Protein AF-A0A969I3F6-F1 (afdb_monomer_lite)

Secondary structure (DSSP, 8-state):
-PBPTTS-B------PPPPS----S--SS--------STTSTTTT-TTHHHHTS--EEEEEEEEEETTTTEEEEEEEEEEGGG--TTEEEPP-EEE-TTT--EEE-STTTT-EEE--

Structure (mmCIF, N/CA/C/O backbone):
data_AF-A0A969I3F6-F1
#
_entry.id   AF-A0A969I3F6-F1
#
loop_
_atom_site.group_PDB
_atom_site.id
_atom_site.type_symbol
_atom_site.label_atom_id
_atom_site.label_alt_id
_atom_site.label_comp_id
_atom_site.label_asym_id
_atom_site.label_entity_id
_atom_site.label_seq_id
_atom_site.pdbx_PDB_ins_code
_atom_site.Cartn_x
_atom_site.Cartn_y
_atom_site.Cartn_z
_atom_site.occupancy
_atom_site.B_iso_or_equiv
_atom_site.auth_seq_id
_atom_site.auth_comp_id
_atom_site.auth_asym_id
_atom_site.auth_atom_id
_atom_site.pdbx_PDB_model_num
ATOM 1 N N . MET A 1 1 ? -18.618 13.055 15.275 1.00 55.78 1 MET A N 1
ATOM 2 C CA . MET A 1 1 ? -17.660 12.127 15.915 1.00 55.78 1 MET A CA 1
ATOM 3 C C . MET A 1 1 ? -18.499 11.101 16.650 1.00 55.78 1 MET A C 1
ATOM 5 O O . MET A 1 1 ? -19.366 11.555 17.384 1.00 55.78 1 MET A O 1
ATOM 9 N N . PRO A 1 2 ? -18.345 9.788 16.417 1.00 59.78 2 PRO A N 1
ATOM 10 C CA . PRO A 1 2 ? -19.083 8.806 17.201 1.00 59.78 2 PRO A CA 1
ATOM 11 C C . PRO A 1 2 ? -18.672 8.913 18.676 1.00 59.78 2 PRO A C 1
ATOM 13 O O . PRO A 1 2 ? -17.490 9.054 18.995 1.00 59.78 2 PRO A O 1
ATOM 16 N N . GLU A 1 3 ? -19.666 8.913 19.550 1.00 60.28 3 GLU A N 1
ATOM 17 C CA . GLU A 1 3 ? -19.525 8.904 21.003 1.00 60.28 3 GLU A CA 1
ATOM 18 C C . GLU A 1 3 ? -19.464 7.458 21.503 1.00 60.28 3 GLU A C 1
ATOM 20 O O . GLU A 1 3 ? -20.086 6.560 20.934 1.00 60.28 3 GLU A O 1
ATOM 25 N N . ASN A 1 4 ? -18.655 7.208 22.527 1.00 68.94 4 ASN A N 1
ATOM 26 C CA . ASN A 1 4 ? -18.668 5.933 23.228 1.00 68.94 4 ASN A CA 1
ATOM 27 C C . ASN A 1 4 ? -19.995 5.794 24.009 1.00 68.94 4 ASN A C 1
ATOM 29 O O . ASN A 1 4 ? -20.614 6.809 24.339 1.00 68.94 4 ASN A O 1
ATOM 33 N N . PRO A 1 5 ? -20.424 4.568 24.371 1.00 72.62 5 PRO A N 1
ATOM 34 C CA . PRO A 1 5 ? -21.654 4.348 25.144 1.00 72.62 5 PRO A CA 1
ATOM 35 C C . PRO A 1 5 ? -21.702 5.080 26.498 1.00 72.62 5 PRO A C 1
ATOM 37 O O . PRO A 1 5 ? -22.774 5.250 27.069 1.00 72.62 5 PRO A O 1
ATOM 40 N N . ASP A 1 6 ? -20.548 5.506 27.014 1.00 81.62 6 ASP A N 1
ATOM 41 C CA . ASP A 1 6 ? -20.372 6.262 28.258 1.00 81.62 6 ASP A CA 1
ATOM 42 C C . ASP A 1 6 ? -20.341 7.796 28.059 1.00 81.62 6 ASP A C 1
ATOM 44 O O . ASP A 1 6 ? -20.069 8.537 29.003 1.00 81.62 6 ASP A O 1
ATOM 48 N N . GLY A 1 7 ? -20.603 8.287 26.841 1.00 76.19 7 GLY A N 1
ATOM 49 C CA . GLY A 1 7 ? -20.592 9.712 26.495 1.00 76.19 7 GLY A CA 1
ATOM 50 C C . GLY A 1 7 ? -19.197 10.300 26.257 1.00 76.1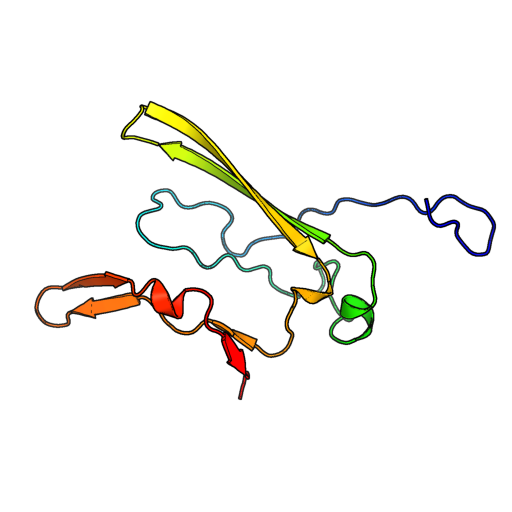9 7 GLY A C 1
ATOM 51 O O . GLY A 1 7 ? -19.068 11.503 26.020 1.00 76.19 7 GLY A O 1
ATOM 52 N N . THR A 1 8 ? -18.134 9.488 26.299 1.00 78.25 8 THR A N 1
ATOM 53 C CA . THR A 1 8 ? -16.782 9.959 25.977 1.00 78.25 8 THR A CA 1
ATOM 54 C C . THR A 1 8 ? -16.550 10.031 24.466 1.00 78.25 8 THR A C 1
ATOM 56 O O . THR A 1 8 ? -17.105 9.269 23.674 1.00 78.25 8 THR A O 1
ATOM 59 N N . LEU A 1 9 ? -15.708 10.969 24.029 1.00 75.38 9 LEU A N 1
ATOM 60 C CA . LEU A 1 9 ? -15.369 11.114 22.614 1.00 75.38 9 LEU A CA 1
ATOM 61 C C . LEU A 1 9 ? -14.495 9.941 22.150 1.00 75.38 9 LEU A C 1
ATOM 63 O O . LEU A 1 9 ? -13.432 9.682 22.721 1.00 75.38 9 LEU A O 1
ATOM 67 N N . ARG A 1 10 ? -14.884 9.272 21.058 1.00 74.50 10 ARG A N 1
ATOM 68 C CA . ARG A 1 10 ? -14.050 8.241 20.432 1.00 74.50 10 ARG A CA 1
ATOM 69 C C . ARG A 1 10 ? -12.879 8.895 19.694 1.00 74.50 10 ARG A C 1
ATOM 71 O O . ARG A 1 10 ? -13.033 9.451 18.607 1.00 74.50 10 ARG A O 1
ATOM 78 N N . ILE A 1 11 ? -11.687 8.828 20.287 1.00 81.75 11 ILE A N 1
ATOM 79 C CA . ILE A 1 11 ? -10.459 9.392 19.710 1.00 81.75 11 ILE A CA 1
ATOM 80 C C . ILE A 1 11 ? -9.839 8.395 18.726 1.00 81.75 11 ILE A C 1
ATOM 82 O O . ILE A 1 11 ? -9.510 7.264 19.092 1.00 81.75 11 ILE A O 1
ATOM 86 N N . ARG A 1 12 ? -9.610 8.831 17.482 1.00 84.56 12 ARG A N 1
ATOM 87 C CA . ARG A 1 12 ? -8.821 8.062 16.509 1.00 84.56 12 ARG A CA 1
ATOM 88 C C . ARG A 1 12 ? -7.356 8.031 16.938 1.00 84.56 12 ARG A C 1
ATOM 90 O O . ARG A 1 12 ? -6.748 9.077 17.150 1.00 84.56 12 ARG A O 1
ATOM 97 N N . ARG A 1 13 ? -6.781 6.832 17.033 1.00 87.19 13 ARG A N 1
ATOM 98 C CA . ARG A 1 13 ? -5.352 6.639 17.308 1.00 87.19 13 ARG A CA 1
ATOM 99 C C . ARG A 1 13 ? -4.633 6.238 16.031 1.00 87.19 13 ARG A C 1
ATOM 101 O O . ARG A 1 13 ? -5.050 5.297 15.365 1.00 87.19 13 ARG A O 1
ATOM 108 N N . VAL A 1 14 ? -3.539 6.927 15.730 1.00 91.19 14 VAL A N 1
ATOM 109 C CA . VAL A 1 14 ? -2.621 6.540 14.656 1.00 91.19 14 VAL A CA 1
ATOM 110 C C . VAL A 1 14 ? -1.572 5.606 15.246 1.00 91.19 14 VAL A C 1
ATOM 112 O O . VAL A 1 14 ? -0.981 5.914 16.280 1.00 91.19 14 VAL A O 1
ATOM 115 N N . ARG A 1 15 ? -1.355 4.460 14.602 1.00 92.62 15 ARG A N 1
ATOM 116 C CA . ARG A 1 15 ? -0.314 3.495 14.968 1.00 92.62 15 ARG A CA 1
ATOM 117 C C . ARG A 1 15 ? 0.536 3.215 13.738 1.00 92.62 15 ARG A C 1
ATOM 119 O O . ARG A 1 15 ? -0.010 2.928 12.677 1.00 92.62 15 ARG A O 1
ATOM 126 N N . ALA A 1 16 ? 1.854 3.321 13.880 1.00 94.50 16 ALA A N 1
ATOM 127 C CA . ALA A 1 16 ? 2.772 2.930 12.821 1.00 94.50 16 ALA A CA 1
ATOM 128 C C . ALA A 1 16 ? 2.796 1.401 12.719 1.00 94.50 16 ALA A C 1
ATOM 130 O O . ALA A 1 16 ? 2.986 0.718 13.725 1.00 94.50 16 ALA A O 1
ATOM 131 N N . LEU A 1 17 ? 2.591 0.875 11.514 1.00 96.00 17 LEU A N 1
ATOM 132 C CA . LEU A 1 17 ? 2.688 -0.555 11.247 1.00 96.00 17 LEU A CA 1
ATOM 133 C C . LEU A 1 17 ? 4.140 -0.904 10.926 1.00 96.00 17 LEU A C 1
ATOM 135 O O . LEU A 1 17 ? 4.762 -0.273 10.072 1.00 96.00 17 LEU A O 1
ATOM 139 N N . LYS A 1 18 ? 4.683 -1.915 11.605 1.00 96.88 18 LYS A N 1
ATOM 140 C CA . LYS A 1 18 ? 6.031 -2.426 11.341 1.00 96.88 18 LYS A CA 1
ATOM 141 C C . LYS A 1 18 ? 6.058 -3.110 9.977 1.00 96.88 18 LYS A C 1
ATOM 143 O O . LYS A 1 18 ? 5.364 -4.100 9.783 1.00 96.88 18 LYS A O 1
ATOM 148 N N . LEU A 1 19 ? 6.853 -2.618 9.038 1.00 97.50 19 LEU A N 1
ATOM 149 C CA . LEU A 1 19 ? 6.987 -3.248 7.724 1.00 97.50 19 LEU A CA 1
ATOM 150 C C . LEU A 1 19 ? 8.144 -4.250 7.728 1.00 97.50 19 LEU A C 1
ATOM 152 O O . LEU A 1 19 ? 9.152 -4.022 8.394 1.00 97.50 19 LEU A O 1
ATOM 156 N N . MET A 1 20 ? 8.032 -5.331 6.952 1.00 97.00 20 MET A N 1
ATOM 157 C CA . MET A 1 20 ? 9.166 -6.240 6.715 1.00 97.00 20 MET A CA 1
ATOM 158 C C . MET A 1 20 ? 10.325 -5.519 6.020 1.00 97.00 20 MET A C 1
ATOM 160 O O . MET A 1 20 ? 11.492 -5.777 6.299 1.00 97.00 20 MET A O 1
ATOM 164 N N . ARG A 1 21 ? 9.987 -4.587 5.128 1.00 95.62 21 ARG A N 1
ATOM 165 C CA . ARG A 1 21 ? 10.905 -3.628 4.524 1.00 95.62 21 ARG A CA 1
ATOM 166 C C . ARG A 1 21 ? 10.165 -2.299 4.407 1.00 95.62 21 ARG A C 1
ATOM 168 O O . ARG A 1 21 ? 9.072 -2.272 3.848 1.00 95.62 21 ARG A O 1
ATOM 175 N N . SER A 1 22 ? 10.740 -1.233 4.957 1.00 96.06 22 SER A N 1
ATOM 176 C CA . SER A 1 22 ? 10.157 0.120 4.958 1.00 96.06 22 SER A CA 1
ATOM 177 C C . SER A 1 22 ? 10.792 1.069 3.945 1.00 96.06 22 SER A C 1
ATOM 179 O O . SER A 1 22 ? 10.291 2.173 3.755 1.00 96.06 22 SER A O 1
ATOM 181 N N . ASP A 1 23 ? 11.872 0.650 3.295 1.00 94.81 23 ASP A N 1
ATOM 182 C CA . ASP A 1 23 ? 12.614 1.433 2.315 1.00 94.81 23 ASP A CA 1
ATOM 183 C C . ASP A 1 23 ? 13.117 0.544 1.172 1.00 94.81 23 ASP A C 1
ATOM 185 O O . ASP A 1 23 ? 13.355 -0.653 1.338 1.00 94.81 23 ASP A O 1
ATOM 189 N N . SER A 1 24 ? 13.276 1.136 -0.008 1.00 92.94 24 SER A N 1
ATOM 190 C CA . SER A 1 24 ? 13.954 0.508 -1.136 1.00 92.94 24 SER A CA 1
ATOM 191 C C . SER A 1 24 ? 14.939 1.517 -1.719 1.00 92.94 24 SER A C 1
ATOM 193 O O . SER A 1 24 ? 14.496 2.584 -2.148 1.00 92.94 24 SER A O 1
ATOM 195 N N . PRO A 1 25 ? 16.249 1.212 -1.780 1.00 90.88 25 PRO A N 1
ATOM 196 C CA . PRO A 1 25 ? 17.239 2.126 -2.355 1.00 90.88 25 PRO A CA 1
ATOM 197 C C . PRO A 1 25 ? 16.958 2.488 -3.818 1.00 90.88 25 PRO A C 1
ATOM 199 O O . PRO A 1 25 ? 17.325 3.566 -4.275 1.00 90.88 25 PRO A O 1
ATOM 202 N N . VAL A 1 26 ? 16.309 1.578 -4.549 1.00 90.00 26 VAL A N 1
ATOM 203 C CA . VAL A 1 26 ? 15.867 1.770 -5.931 1.00 90.00 26 VAL A CA 1
ATOM 204 C C . VAL A 1 26 ? 14.436 1.258 -6.048 1.00 90.00 26 VAL A C 1
ATOM 206 O O . VAL A 1 26 ? 14.146 0.119 -5.676 1.00 90.00 26 VAL A O 1
ATOM 209 N N . PHE A 1 27 ? 13.538 2.087 -6.573 1.00 89.94 27 PHE A N 1
ATOM 210 C CA . PHE A 1 27 ? 12.167 1.705 -6.905 1.00 89.94 27 PHE A CA 1
ATOM 211 C C . PHE A 1 27 ? 11.978 1.842 -8.417 1.00 89.94 27 PHE A C 1
ATOM 213 O O . PHE A 1 27 ? 11.898 2.954 -8.927 1.00 89.94 27 PHE A O 1
ATOM 220 N N . ALA A 1 28 ? 11.991 0.710 -9.128 1.00 85.38 28 ALA A N 1
ATOM 221 C CA . ALA A 1 28 ? 12.019 0.691 -10.594 1.00 85.38 28 ALA A CA 1
ATOM 222 C C . ALA A 1 28 ? 10.717 0.193 -11.242 1.00 85.38 28 ALA A C 1
ATOM 224 O O . ALA A 1 28 ? 10.291 0.764 -12.238 1.00 85.38 28 ALA A O 1
ATOM 225 N N . LEU A 1 29 ? 10.101 -0.870 -10.706 1.00 87.44 29 LEU A N 1
ATOM 226 C CA . LEU A 1 29 ? 8.935 -1.523 -11.323 1.00 87.44 29 LEU A CA 1
ATOM 227 C C . LEU A 1 29 ? 7.775 -1.638 -10.328 1.00 87.44 29 LEU A C 1
ATOM 229 O O . LEU A 1 29 ? 6.770 -0.953 -10.456 1.00 87.44 29 LEU A O 1
ATOM 233 N N . SER A 1 30 ? 7.925 -2.464 -9.292 1.00 90.75 30 SER A N 1
ATOM 234 C CA . SER A 1 30 ? 6.927 -2.603 -8.230 1.00 90.75 30 SER A CA 1
ATOM 235 C C . SER A 1 30 ? 7.569 -2.940 -6.890 1.00 90.75 30 SER A C 1
ATOM 237 O O . SER A 1 30 ? 8.757 -3.262 -6.802 1.00 90.75 30 SER A O 1
ATOM 239 N N . TRP A 1 31 ? 6.769 -2.846 -5.828 1.00 92.06 31 TRP A N 1
ATOM 240 C CA . TRP A 1 31 ? 7.183 -3.194 -4.478 1.00 92.06 31 TRP A CA 1
ATOM 241 C C . TRP A 1 31 ? 5.998 -3.731 -3.678 1.00 92.06 31 TRP A C 1
ATOM 243 O O . TRP A 1 31 ? 5.002 -3.040 -3.478 1.00 92.06 31 TRP A O 1
ATOM 253 N N . MET A 1 32 ? 6.127 -4.969 -3.197 1.00 93.25 32 MET A N 1
ATOM 254 C CA . MET A 1 32 ? 5.170 -5.567 -2.274 1.00 93.25 32 MET A CA 1
ATOM 255 C C . MET A 1 32 ? 5.504 -5.153 -0.837 1.00 93.25 32 MET A C 1
ATOM 257 O O . MET A 1 32 ? 6.462 -5.643 -0.234 1.00 93.25 32 MET A O 1
ATOM 261 N N . VAL A 1 33 ? 4.711 -4.229 -0.298 1.00 95.56 33 VAL A N 1
ATOM 262 C CA . VAL A 1 33 ? 4.818 -3.774 1.092 1.00 95.56 33 VAL A CA 1
ATOM 263 C C . VAL A 1 33 ? 4.055 -4.738 1.993 1.00 95.56 33 VAL A C 1
ATOM 265 O O . VAL A 1 33 ? 2.894 -5.046 1.739 1.00 95.56 33 VAL A O 1
ATOM 268 N N . MET A 1 34 ? 4.704 -5.214 3.055 1.00 97.00 34 MET A N 1
ATOM 269 C CA . MET A 1 34 ? 4.146 -6.239 3.936 1.00 97.00 34 MET A CA 1
ATOM 270 C C . MET A 1 34 ? 4.309 -5.849 5.404 1.00 97.00 34 MET A C 1
ATOM 272 O O . MET A 1 34 ? 5.409 -5.497 5.835 1.00 97.00 34 MET A O 1
ATOM 276 N N . HIS A 1 35 ? 3.221 -5.956 6.165 1.00 96.31 35 HIS A N 1
ATOM 277 C CA . HIS A 1 35 ? 3.192 -5.857 7.622 1.00 96.31 35 HIS A CA 1
ATOM 278 C C . HIS A 1 35 ? 2.842 -7.241 8.194 1.00 96.31 35 HIS A C 1
ATOM 280 O O . HIS A 1 35 ? 1.756 -7.736 7.892 1.00 96.31 35 HIS A O 1
ATOM 286 N N . PRO A 1 36 ? 3.728 -7.886 8.976 1.00 95.06 36 PRO A N 1
ATOM 287 C CA . PRO A 1 36 ? 3.400 -9.149 9.621 1.00 95.06 36 PRO A CA 1
ATOM 288 C C . PRO A 1 36 ? 2.361 -8.938 10.728 1.00 95.06 36 PRO A C 1
ATOM 290 O O . PRO A 1 36 ? 2.429 -7.969 11.485 1.00 95.06 36 PRO A O 1
ATOM 293 N N . LEU A 1 37 ? 1.425 -9.879 10.837 1.00 92.25 37 LEU A N 1
ATOM 294 C CA . LEU A 1 37 ? 0.438 -9.950 11.914 1.00 92.25 37 LEU A CA 1
ATOM 295 C C . LEU A 1 37 ? 1.013 -10.757 13.089 1.00 92.25 37 LEU A C 1
ATOM 297 O O . LEU A 1 37 ? 0.530 -11.836 13.414 1.00 92.25 37 LEU A O 1
ATOM 301 N N . ASP A 1 38 ? 2.116 -10.281 13.668 1.00 92.69 38 ASP A N 1
ATOM 302 C CA . ASP A 1 38 ? 2.719 -10.866 14.872 1.00 92.69 38 ASP A CA 1
ATOM 303 C C . ASP A 1 38 ? 2.157 -10.218 16.151 1.00 92.69 38 ASP A C 1
ATOM 305 O O . ASP A 1 38 ? 1.316 -9.325 16.081 1.00 92.69 38 ASP A O 1
ATOM 309 N N . ALA A 1 39 ? 2.614 -10.653 17.330 1.00 93.19 39 ALA A N 1
ATOM 310 C CA . ALA A 1 39 ? 2.112 -10.168 18.621 1.00 93.19 39 ALA A CA 1
ATOM 311 C C . ALA A 1 39 ? 2.273 -8.647 18.846 1.00 93.19 39 ALA A C 1
ATOM 313 O O . ALA A 1 39 ? 1.604 -8.092 19.719 1.00 93.19 39 ALA A O 1
ATOM 314 N N . ASP A 1 40 ? 3.127 -7.970 18.070 1.00 91.69 40 ASP A N 1
ATOM 315 C CA . ASP A 1 40 ? 3.307 -6.516 18.128 1.00 91.69 40 ASP A CA 1
ATOM 316 C C . ASP A 1 40 ? 2.335 -5.770 17.190 1.00 91.69 40 ASP A C 1
ATOM 318 O O . ASP A 1 40 ? 2.220 -4.538 17.244 1.00 91.69 40 ASP A O 1
ATOM 322 N N . SER A 1 41 ? 1.625 -6.488 16.314 1.00 92.75 41 SER A N 1
ATOM 323 C CA . SER A 1 41 ? 0.657 -5.913 15.385 1.00 92.75 41 SER A CA 1
ATOM 324 C C . SER A 1 41 ? -0.604 -5.431 16.112 1.00 92.75 41 SER A C 1
ATOM 326 O O . SER A 1 41 ? -1.189 -6.167 16.908 1.00 92.75 41 SER A O 1
ATOM 328 N N . PRO A 1 42 ? -1.128 -4.231 15.790 1.00 89.75 42 PRO A N 1
ATOM 329 C CA . PRO A 1 42 ? -2.422 -3.788 16.307 1.00 89.75 42 PRO A CA 1
ATOM 330 C C . PRO A 1 42 ? -3.607 -4.602 15.770 1.00 89.75 42 PRO A C 1
ATOM 332 O O . PRO A 1 42 ? -4.727 -4.384 16.225 1.00 89.75 42 PRO A O 1
ATOM 335 N N . PHE A 1 43 ? -3.376 -5.481 14.793 1.00 89.38 43 PHE A N 1
ATOM 336 C CA . PHE A 1 43 ? -4.391 -6.354 14.209 1.00 89.38 43 PHE A CA 1
ATOM 337 C C . PHE A 1 43 ? -4.289 -7.797 14.705 1.00 89.38 43 PHE A C 1
ATOM 339 O O . PHE A 1 43 ? -5.156 -8.600 14.371 1.00 89.38 43 PHE A O 1
ATOM 346 N N . TYR A 1 44 ? -3.274 -8.117 15.513 1.00 89.50 44 TYR A N 1
ATOM 347 C CA . TYR A 1 44 ? -3.070 -9.458 16.048 1.00 89.50 44 TYR A CA 1
ATOM 348 C C . TYR A 1 44 ? -4.303 -9.949 16.807 1.00 89.50 44 TYR A C 1
ATOM 350 O O . TYR A 1 44 ? -4.817 -9.250 17.688 1.00 89.50 44 TYR A O 1
ATOM 358 N N . GLY A 1 45 ? -4.804 -11.133 16.450 1.00 82.50 45 GLY A N 1
ATOM 359 C CA . GLY A 1 45 ? -5.981 -11.738 17.082 1.00 82.50 45 GLY A CA 1
ATOM 360 C C . GLY A 1 45 ? -7.293 -10.984 16.836 1.00 82.50 45 GLY A C 1
ATOM 361 O O . GLY A 1 45 ? -8.318 -11.326 17.421 1.00 82.50 45 GLY A O 1
ATOM 362 N N . SER A 1 46 ? -7.269 -9.957 15.983 1.00 74.12 46 SER A N 1
ATOM 363 C CA . SER A 1 46 ? -8.442 -9.212 15.513 1.00 74.12 46 SER A CA 1
ATOM 364 C C . SER A 1 46 ? -8.757 -9.549 14.052 1.00 74.12 46 SER A C 1
ATOM 366 O O . SER A 1 46 ? -9.460 -8.789 13.389 1.00 74.12 46 SER A O 1
ATOM 368 N N . GLU A 1 47 ? 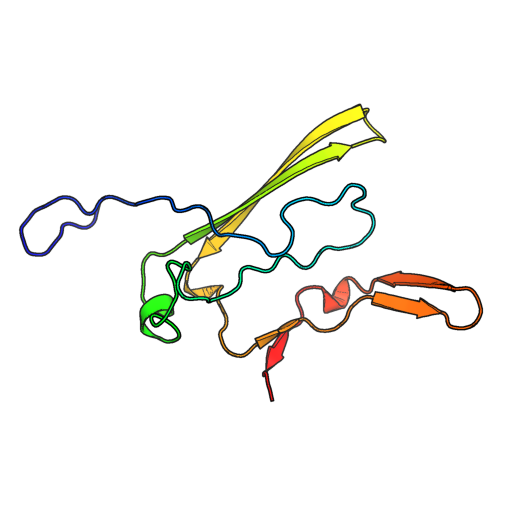-8.204 -10.647 13.526 1.00 70.00 47 GLU A N 1
ATOM 369 C CA . GLU A 1 47 ? -8.369 -11.048 12.131 1.00 70.00 47 GLU A CA 1
ATOM 370 C C . GLU A 1 47 ? -9.840 -11.393 11.811 1.00 70.00 47 GLU A C 1
ATOM 372 O O . GLU A 1 47 ? -10.576 -11.925 12.642 1.00 70.00 47 GLU A O 1
ATOM 377 N N . GLY A 1 48 ? -10.288 -11.089 10.589 1.00 70.88 48 GLY A N 1
ATOM 378 C CA . GLY A 1 48 ? -11.627 -11.449 10.106 1.00 70.88 48 GLY A CA 1
ATOM 379 C C . GLY A 1 48 ? -12.689 -10.354 10.276 1.00 70.88 48 GLY A C 1
ATOM 380 O O . GLY A 1 48 ? -12.408 -9.164 10.142 1.00 70.88 48 GLY A O 1
ATOM 381 N N . GLU A 1 49 ? -13.944 -10.751 10.517 1.00 68.38 49 GLU A N 1
ATOM 382 C CA . GLU A 1 49 ? -15.117 -9.863 10.409 1.00 68.38 49 GLU A CA 1
ATOM 383 C C . GLU A 1 49 ? -15.093 -8.661 11.362 1.00 68.38 49 GLU A C 1
ATOM 385 O O . GLU A 1 49 ? -15.619 -7.599 11.030 1.00 68.38 49 GLU A O 1
ATOM 390 N N . ALA A 1 50 ? -14.468 -8.785 12.535 1.00 74.06 50 ALA A N 1
ATOM 391 C CA . ALA A 1 50 ? -14.379 -7.684 13.494 1.00 74.06 50 ALA A CA 1
ATOM 392 C C . ALA A 1 50 ? -13.546 -6.509 12.950 1.00 74.06 50 ALA A C 1
ATOM 394 O O . ALA A 1 50 ? -13.909 -5.348 13.153 1.00 74.06 50 ALA A O 1
ATOM 395 N N . LEU A 1 51 ? -12.465 -6.800 12.217 1.00 77.75 51 LEU A N 1
ATOM 396 C CA . LEU A 1 51 ? -11.653 -5.787 11.544 1.00 77.75 51 LEU A CA 1
ATOM 397 C C . LEU A 1 51 ? -12.433 -5.127 10.404 1.00 77.75 51 LEU A C 1
ATOM 399 O O . LEU A 1 51 ? -12.421 -3.901 10.275 1.00 77.75 51 LEU A O 1
ATOM 403 N N . LEU A 1 52 ? -13.141 -5.941 9.614 1.00 80.12 52 LEU A N 1
ATOM 404 C CA . LEU A 1 52 ? -13.899 -5.498 8.440 1.00 80.12 52 LEU A CA 1
ATOM 405 C C . LEU A 1 52 ? -15.093 -4.606 8.803 1.00 80.12 52 LEU A C 1
ATOM 407 O O . LEU A 1 52 ? -15.444 -3.711 8.041 1.00 80.12 52 LEU A O 1
ATOM 411 N N . ASN A 1 53 ? -15.676 -4.804 9.986 1.00 81.19 53 ASN A N 1
ATOM 412 C CA . ASN A 1 53 ? -16.783 -3.996 10.504 1.00 81.19 53 ASN A CA 1
ATOM 413 C C . ASN A 1 53 ? -16.325 -2.771 11.323 1.00 81.19 53 ASN A C 1
ATOM 415 O O . ASN A 1 53 ? -17.140 -2.116 11.975 1.00 81.19 53 ASN A O 1
ATOM 419 N N . SER A 1 54 ? -15.025 -2.459 11.332 1.00 83.69 54 SER A N 1
ATOM 420 C CA . SER A 1 54 ? -14.466 -1.337 12.093 1.00 83.69 54 SER A CA 1
ATOM 421 C C . SER A 1 54 ? -14.308 -0.058 11.255 1.00 83.69 54 SER A C 1
ATOM 423 O O . SER A 1 54 ? -14.232 -0.092 10.032 1.00 83.69 54 SER A O 1
ATOM 425 N N . ASP A 1 55 ? -14.156 1.094 11.922 1.00 87.19 55 ASP A N 1
ATOM 426 C CA . ASP A 1 55 ? -13.814 2.383 11.283 1.00 87.19 55 ASP A CA 1
ATOM 427 C C . ASP A 1 55 ? -12.306 2.522 10.970 1.00 87.19 55 ASP A C 1
ATOM 429 O O . ASP A 1 55 ? -11.752 3.631 10.953 1.00 87.19 55 ASP A O 1
ATOM 433 N N . MET A 1 56 ? -11.607 1.397 10.811 1.00 89.06 56 MET A N 1
ATOM 434 C CA . MET A 1 56 ? -10.173 1.356 10.549 1.00 89.06 56 MET A CA 1
ATOM 435 C C . MET A 1 56 ? -9.830 1.968 9.189 1.00 89.06 56 MET A C 1
ATOM 437 O O . MET A 1 56 ? -10.564 1.847 8.209 1.00 89.06 56 MET A O 1
ATOM 441 N N . GLN A 1 57 ? -8.656 2.599 9.136 1.00 93.94 57 GLN A N 1
ATOM 442 C CA . GLN A 1 57 ? -8.041 3.076 7.903 1.00 93.94 57 GLN A CA 1
ATOM 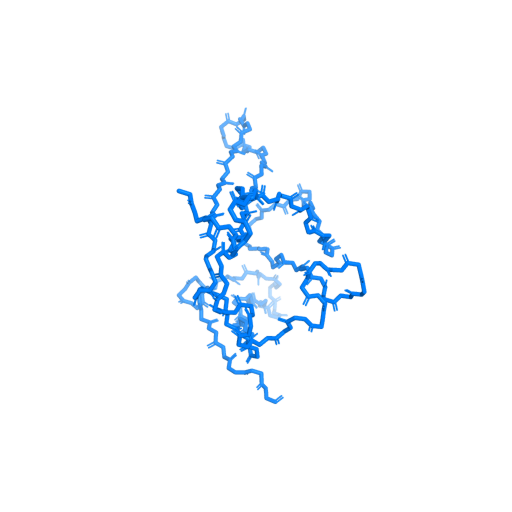443 C C . GLN A 1 57 ? -6.555 2.710 7.914 1.00 93.94 57 GLN A C 1
ATOM 445 O O . GLN A 1 57 ? -5.874 2.956 8.913 1.00 93.94 57 GLN A O 1
ATOM 450 N N . ILE A 1 58 ? -6.045 2.175 6.806 1.00 95.06 58 ILE A N 1
ATOM 451 C CA . ILE A 1 58 ? -4.607 2.051 6.555 1.00 95.06 58 ILE A CA 1
ATOM 452 C C . ILE A 1 58 ? -4.190 3.224 5.684 1.00 95.06 58 ILE A C 1
ATOM 454 O O . ILE A 1 58 ? -4.632 3.366 4.547 1.00 95.06 58 ILE A O 1
ATOM 458 N N . VAL A 1 59 ? -3.317 4.068 6.220 1.00 96.94 59 VAL A N 1
ATOM 459 C CA . VAL A 1 59 ? -2.720 5.173 5.474 1.00 96.94 59 VAL A CA 1
ATOM 460 C C . VAL A 1 59 ? -1.345 4.737 4.994 1.00 96.94 59 VAL A C 1
ATOM 462 O O . VAL A 1 59 ? -0.439 4.558 5.804 1.00 96.94 59 VAL A O 1
ATOM 465 N N . VAL A 1 60 ? -1.183 4.607 3.681 1.00 97.25 60 VAL A N 1
ATOM 466 C CA . VAL A 1 60 ? 0.108 4.327 3.050 1.00 97.25 60 VAL A CA 1
ATOM 467 C C . VAL A 1 60 ? 0.699 5.640 2.565 1.00 97.25 60 VAL A C 1
ATOM 469 O O . VAL A 1 60 ? 0.041 6.401 1.858 1.00 97.25 60 VAL A O 1
ATOM 472 N N . SER A 1 61 ? 1.940 5.910 2.957 1.00 96.88 61 SER A N 1
ATOM 473 C CA . SER A 1 61 ? 2.705 7.069 2.509 1.00 96.88 61 SER A CA 1
ATOM 474 C C . SER A 1 61 ? 4.034 6.590 1.951 1.00 96.88 61 SER A C 1
ATOM 476 O O . SER A 1 61 ? 4.732 5.818 2.605 1.00 96.88 61 SER A O 1
ATOM 478 N N . MET A 1 62 ? 4.377 7.058 0.758 1.00 95.94 62 MET A N 1
ATOM 479 C CA . MET A 1 62 ? 5.649 6.788 0.104 1.00 95.94 62 MET A CA 1
ATOM 480 C C . MET A 1 62 ? 6.329 8.111 -0.220 1.00 95.94 62 MET A C 1
ATOM 482 O O . MET A 1 62 ? 5.687 9.086 -0.609 1.00 95.94 62 MET A O 1
ATOM 486 N N . THR A 1 63 ? 7.639 8.158 -0.023 1.00 96.94 63 THR A N 1
ATOM 487 C CA . THR A 1 63 ? 8.480 9.304 -0.366 1.00 96.94 63 THR A CA 1
ATOM 488 C C . THR A 1 63 ? 9.733 8.787 -1.047 1.00 96.94 63 THR A C 1
ATOM 490 O O . THR A 1 63 ? 10.282 7.773 -0.622 1.00 96.94 63 THR A O 1
ATOM 493 N N . GLY A 1 64 ? 10.175 9.467 -2.097 1.00 95.94 64 GLY A N 1
ATOM 494 C CA . GLY A 1 64 ? 11.360 9.075 -2.850 1.00 95.94 64 GLY A CA 1
ATOM 495 C C . GLY A 1 64 ? 11.941 10.245 -3.625 1.00 95.94 64 GLY A C 1
ATOM 496 O O . GLY A 1 64 ? 11.264 11.247 -3.836 1.00 95.94 64 GLY A O 1
ATOM 497 N N . LEU A 1 65 ? 13.202 10.123 -4.031 1.00 96.38 65 LEU A N 1
ATOM 498 C CA . LEU A 1 65 ? 13.835 11.067 -4.946 1.00 96.38 65 LEU A CA 1
ATOM 499 C C . LEU A 1 65 ? 13.548 10.623 -6.383 1.00 96.38 65 LEU A C 1
ATOM 501 O O . LEU A 1 65 ? 13.993 9.553 -6.793 1.00 96.38 65 LEU A O 1
ATOM 505 N N . ASP A 1 66 ? 12.837 11.446 -7.146 1.00 94.00 66 ASP A N 1
ATOM 506 C CA . ASP A 1 66 ? 12.705 11.263 -8.587 1.00 94.00 66 ASP A CA 1
ATOM 507 C C . ASP A 1 66 ? 13.956 11.827 -9.270 1.00 94.00 66 ASP A C 1
ATOM 509 O O . ASP A 1 66 ? 14.249 13.021 -9.167 1.00 94.00 66 ASP A O 1
ATOM 513 N N . THR A 1 67 ? 14.718 10.971 -9.949 1.00 91.12 67 THR A N 1
ATOM 514 C CA . THR A 1 67 ? 15.974 11.354 -10.609 1.00 91.12 67 THR A CA 1
ATOM 515 C C . THR A 1 67 ? 15.765 12.090 -11.932 1.00 91.12 67 THR A C 1
ATOM 517 O O . THR A 1 67 ? 16.664 12.813 -12.357 1.00 91.12 67 THR A O 1
ATOM 520 N N . THR A 1 68 ? 14.591 11.967 -12.559 1.00 93.25 68 THR A N 1
ATOM 521 C CA . THR A 1 68 ? 14.246 12.661 -13.809 1.00 93.25 68 THR A CA 1
ATOM 522 C C . THR A 1 68 ? 14.109 14.155 -13.567 1.00 93.25 68 THR A C 1
ATOM 524 O O . THR A 1 68 ? 14.633 14.964 -14.329 1.00 93.25 68 THR A O 1
ATOM 527 N N . VAL A 1 69 ? 13.428 14.524 -12.480 1.00 94.69 69 VAL A N 1
ATOM 528 C CA . VAL A 1 69 ? 13.213 15.930 -12.104 1.00 94.69 69 VAL A CA 1
ATOM 529 C C . VAL A 1 69 ? 14.110 16.399 -10.959 1.00 94.69 69 VAL A C 1
ATOM 531 O O . VAL A 1 69 ? 14.125 17.586 -10.647 1.00 94.69 69 VAL A O 1
ATOM 534 N N . SER A 1 70 ? 14.883 15.496 -10.345 1.00 94.94 70 SER A N 1
ATOM 535 C CA . SER A 1 70 ? 15.740 15.776 -9.182 1.00 94.94 70 SER A CA 1
ATOM 536 C C . SER A 1 70 ? 14.967 16.413 -8.021 1.00 94.94 70 SER A C 1
ATOM 538 O O . SER A 1 70 ? 15.396 17.408 -7.434 1.00 94.94 70 SER A O 1
ATOM 540 N N . GLN A 1 71 ? 13.793 15.861 -7.709 1.00 97.31 71 GLN A N 1
ATOM 541 C CA . GLN A 1 71 ? 12.914 16.344 -6.640 1.00 97.31 71 GLN A CA 1
ATOM 542 C C . GLN A 1 71 ? 12.449 15.198 -5.751 1.00 97.31 71 GLN A C 1
ATOM 544 O O . GLN A 1 71 ? 12.236 14.076 -6.211 1.00 97.31 71 GLN A O 1
ATOM 549 N N . THR A 1 72 ? 12.240 15.499 -4.472 1.00 96.94 72 THR A N 1
ATOM 550 C CA . THR A 1 72 ? 11.537 14.584 -3.575 1.00 96.94 72 THR A CA 1
ATOM 551 C C . THR A 1 72 ? 10.056 14.579 -3.933 1.00 96.94 72 THR A C 1
ATOM 553 O O . THR A 1 72 ? 9.395 15.616 -3.898 1.00 96.94 72 THR A O 1
ATOM 556 N N . ILE A 1 73 ? 9.534 13.402 -4.256 1.00 96.06 73 ILE A N 1
ATOM 557 C CA . ILE A 1 73 ? 8.122 13.163 -4.527 1.00 96.06 73 ILE A CA 1
ATOM 558 C C . ILE A 1 73 ? 7.468 12.463 -3.337 1.00 96.06 73 ILE A C 1
ATOM 560 O O . ILE A 1 73 ? 8.098 11.672 -2.631 1.00 96.06 73 ILE A O 1
ATOM 564 N N . HIS A 1 74 ? 6.182 12.741 -3.138 1.00 97.00 74 HIS A N 1
ATOM 565 C CA . HIS A 1 74 ? 5.364 12.139 -2.093 1.00 97.00 74 HIS A CA 1
ATOM 566 C C . HIS A 1 74 ? 4.086 11.576 -2.711 1.00 97.00 74 HIS A C 1
ATOM 568 O O . HIS A 1 74 ? 3.410 12.260 -3.477 1.00 97.00 74 HIS A O 1
ATOM 574 N N . ALA A 1 75 ? 3.729 10.352 -2.340 1.00 96.31 75 ALA A N 1
ATOM 575 C CA . ALA A 1 75 ? 2.479 9.718 -2.731 1.00 96.31 75 ALA A CA 1
ATOM 576 C C . ALA A 1 75 ? 1.771 9.182 -1.489 1.00 96.31 75 ALA A C 1
ATOM 578 O O . ALA A 1 75 ? 2.408 8.672 -0.565 1.00 96.31 75 ALA A O 1
ATOM 579 N N . ARG A 1 76 ? 0.442 9.293 -1.463 1.00 97.38 76 ARG A N 1
ATOM 580 C CA . ARG A 1 76 ? -0.376 8.807 -0.354 1.00 97.38 76 ARG A CA 1
ATOM 581 C C . ARG A 1 76 ? -1.602 8.084 -0.877 1.00 97.38 76 ARG A C 1
ATOM 583 O O . ARG A 1 76 ? -2.281 8.583 -1.770 1.00 97.38 76 ARG A O 1
ATOM 590 N N . HIS A 1 77 ? -1.909 6.955 -0.256 1.00 97.81 77 HIS A N 1
ATOM 591 C CA . HIS A 1 77 ? -3.132 6.205 -0.497 1.00 97.81 77 HIS A CA 1
ATOM 592 C C . HIS A 1 77 ? -3.779 5.815 0.835 1.00 97.81 77 HIS A C 1
ATOM 594 O O . HIS A 1 77 ? -3.094 5.690 1.854 1.00 97.81 77 HIS A O 1
ATOM 600 N N . ILE A 1 78 ? -5.103 5.673 0.847 1.00 97.44 78 ILE A N 1
ATOM 601 C CA . ILE A 1 78 ? -5.853 5.228 2.024 1.00 97.44 78 ILE A CA 1
ATOM 602 C C . ILE A 1 78 ? -6.667 4.006 1.625 1.00 97.44 78 ILE A C 1
ATOM 604 O O . ILE A 1 78 ? -7.471 4.105 0.708 1.00 97.44 78 ILE A O 1
ATOM 608 N N . TYR A 1 79 ? -6.499 2.920 2.372 1.00 96.06 79 TYR A N 1
ATOM 609 C CA . TYR A 1 79 ? -7.400 1.773 2.348 1.00 96.06 79 TYR A CA 1
ATOM 610 C C . TYR A 1 79 ? -8.337 1.847 3.557 1.00 96.06 79 TYR A C 1
ATOM 612 O O . TYR A 1 79 ? -7.899 2.116 4.681 1.00 96.06 79 TYR A O 1
ATOM 620 N N . LEU A 1 80 ? -9.625 1.635 3.332 1.00 94.56 80 LEU A N 1
ATOM 621 C CA . LEU A 1 80 ? -10.656 1.496 4.355 1.00 94.56 80 LEU A CA 1
ATOM 622 C C . LEU A 1 80 ? -10.858 0.015 4.694 1.00 94.56 80 LEU A C 1
ATOM 624 O O . LEU A 1 80 ? -10.381 -0.862 3.980 1.00 94.56 80 LEU A O 1
ATOM 628 N N . ALA A 1 81 ? -11.587 -0.277 5.773 1.00 91.94 81 ALA A N 1
ATOM 629 C CA . ALA A 1 81 ? -11.872 -1.657 6.169 1.00 91.94 81 ALA A CA 1
ATOM 630 C C . ALA A 1 81 ? -1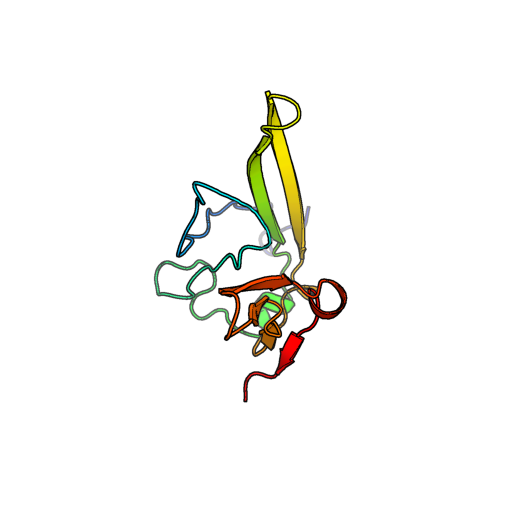2.448 -2.540 5.029 1.00 91.94 81 ALA A C 1
ATOM 632 O O . ALA A 1 81 ? -11.960 -3.659 4.885 1.00 91.94 81 ALA A O 1
ATOM 633 N N . PRO A 1 82 ? -13.372 -2.063 4.161 1.00 91.38 82 PRO A N 1
ATOM 634 C CA . PRO A 1 82 ? -13.866 -2.854 3.026 1.00 91.38 82 PRO A CA 1
ATOM 635 C C . PRO A 1 82 ? -12.828 -3.156 1.934 1.00 91.38 82 PRO A C 1
ATOM 637 O O . PRO A 1 82 ? -13.035 -4.080 1.151 1.00 91.38 82 PRO A O 1
ATOM 640 N N . ASP A 1 83 ? -11.728 -2.400 1.870 1.00 93.12 83 ASP A N 1
ATOM 641 C CA . ASP A 1 83 ? -10.650 -2.626 0.897 1.00 93.12 83 ASP A CA 1
ATOM 642 C C . ASP A 1 83 ? -9.691 -3.739 1.354 1.00 93.12 83 ASP A C 1
ATOM 644 O O . ASP A 1 83 ? -8.867 -4.225 0.576 1.00 93.12 83 ASP A O 1
ATOM 648 N N . ILE A 1 84 ? -9.771 -4.144 2.626 1.00 91.69 84 ILE A N 1
ATOM 649 C CA . ILE A 1 84 ? -8.948 -5.209 3.190 1.00 91.69 84 ILE A CA 1
ATOM 650 C C . ILE A 1 84 ? -9.645 -6.538 2.936 1.00 91.69 84 ILE A C 1
ATOM 652 O O . ILE A 1 84 ? -10.730 -6.795 3.448 1.00 91.69 84 ILE A O 1
ATOM 656 N N . LEU A 1 85 ? -9.005 -7.396 2.147 1.00 91.62 85 LEU A N 1
ATOM 657 C CA . LEU A 1 85 ? -9.560 -8.682 1.742 1.00 91.62 85 LEU A CA 1
ATOM 658 C C . LEU A 1 85 ? -8.749 -9.811 2.395 1.00 91.62 85 LEU A C 1
ATOM 660 O O . LEU A 1 85 ? -7.642 -10.098 1.932 1.00 91.62 85 LEU A O 1
ATOM 664 N N . PRO A 1 86 ? -9.265 -10.440 3.470 1.00 88.75 86 PRO A N 1
ATOM 665 C CA . PRO A 1 86 ? -8.592 -11.551 4.136 1.00 88.75 86 PRO A CA 1
ATOM 666 C C . PRO A 1 86 ? -8.440 -12.752 3.209 1.00 88.75 86 PRO A C 1
ATOM 668 O O . PRO A 1 86 ? -9.229 -12.922 2.275 1.00 88.75 86 PRO A O 1
ATOM 671 N N . GLU A 1 87 ? -7.460 -13.609 3.495 1.00 90.88 87 GLU A N 1
ATOM 672 C CA . GLU A 1 87 ? -7.245 -14.857 2.754 1.00 90.88 87 GLU A CA 1
ATOM 673 C C . GLU A 1 87 ? -7.132 -14.639 1.233 1.00 90.88 87 GLU A C 1
ATOM 675 O O . GLU A 1 87 ? -7.610 -15.433 0.416 1.00 90.88 87 GLU A O 1
ATOM 680 N N . ARG A 1 88 ? -6.497 -13.530 0.833 1.00 94.62 88 ARG A N 1
ATOM 681 C CA . ARG A 1 88 ? -6.150 -13.220 -0.556 1.00 94.62 88 ARG A CA 1
ATOM 682 C C . ARG A 1 88 ? -4.649 -13.028 -0.730 1.00 94.62 88 ARG A C 1
ATOM 684 O O . ARG A 1 88 ? -3.948 -12.590 0.176 1.00 94.62 88 ARG A O 1
ATOM 691 N N . ARG A 1 89 ? -4.178 -13.288 -1.947 1.00 95.19 89 ARG A N 1
ATOM 692 C CA . ARG A 1 89 ? -2.826 -12.958 -2.409 1.00 95.19 89 ARG A CA 1
ATOM 693 C C . ARG A 1 89 ? -2.878 -12.223 -3.742 1.00 95.19 89 ARG A C 1
ATOM 695 O O . ARG A 1 89 ? -3.767 -12.494 -4.548 1.00 95.19 89 ARG A O 1
ATOM 702 N N . PHE A 1 90 ? -1.902 -11.358 -3.997 1.00 95.94 90 PHE A N 1
ATOM 703 C CA . PHE A 1 90 ? -1.690 -10.790 -5.328 1.00 95.94 90 PHE A CA 1
ATOM 704 C C . PHE A 1 90 ? -1.208 -11.867 -6.311 1.00 95.94 90 PHE A C 1
ATOM 706 O O . PHE A 1 90 ? -0.553 -12.844 -5.922 1.00 95.94 90 PHE A O 1
ATOM 713 N N . VAL A 1 91 ? -1.564 -11.702 -7.584 1.00 95.44 91 VAL A N 1
ATOM 714 C CA . VAL A 1 91 ? -0.953 -12.458 -8.684 1.00 95.44 91 VAL A CA 1
ATOM 715 C C . VAL A 1 91 ? 0.500 -12.006 -8.855 1.00 95.44 91 VAL A C 1
ATOM 717 O O . VAL A 1 91 ? 0.842 -10.867 -8.541 1.00 95.44 91 VAL A O 1
ATOM 720 N N . ASP A 1 92 ? 1.370 -12.917 -9.294 1.00 92.75 92 ASP A N 1
ATOM 721 C CA . ASP A 1 92 ? 2.736 -12.540 -9.650 1.00 92.75 92 ASP A CA 1
ATOM 722 C C . ASP A 1 92 ? 2.716 -11.786 -10.980 1.00 92.75 92 ASP A C 1
ATOM 724 O O . ASP A 1 92 ? 2.213 -12.297 -11.977 1.00 92.75 92 ASP A O 1
ATOM 728 N N . VAL A 1 93 ? 3.242 -10.567 -10.966 1.00 94.19 93 VAL A N 1
ATOM 729 C CA . VAL A 1 93 ? 3.257 -9.666 -12.120 1.00 94.19 93 VAL A CA 1
ATOM 730 C C . VAL A 1 93 ? 4.637 -9.550 -12.747 1.00 94.19 93 VAL A C 1
ATOM 732 O O . VAL A 1 93 ? 4.769 -8.912 -13.786 1.00 94.19 93 VAL A O 1
ATOM 735 N N . VAL A 1 94 ? 5.677 -10.119 -12.127 1.00 92.31 94 VAL A N 1
ATOM 736 C CA . VAL A 1 94 ? 7.056 -9.986 -12.603 1.00 92.31 94 VAL A CA 1
ATOM 737 C C . VAL A 1 94 ? 7.455 -11.248 -13.350 1.00 92.31 94 VAL A C 1
ATOM 739 O O . VAL A 1 94 ? 7.544 -12.325 -12.771 1.00 92.31 94 VAL A O 1
ATOM 742 N N . THR A 1 95 ? 7.778 -11.103 -14.631 1.00 91.81 95 THR A N 1
ATOM 743 C CA . THR A 1 95 ? 8.383 -12.182 -15.416 1.00 91.81 95 THR A CA 1
ATOM 744 C C . THR A 1 95 ? 9.856 -11.879 -15.643 1.00 91.81 95 THR A C 1
ATOM 746 O O . THR A 1 95 ? 10.244 -10.731 -15.865 1.00 91.81 95 THR A O 1
ATOM 749 N N . ILE A 1 96 ? 10.689 -12.914 -15.563 1.00 91.38 96 ILE A N 1
ATOM 750 C CA . ILE A 1 96 ? 12.110 -12.835 -15.896 1.00 91.38 96 ILE A CA 1
ATOM 751 C C . ILE A 1 96 ? 12.339 -13.731 -17.105 1.00 91.38 96 ILE A C 1
ATOM 753 O O . ILE A 1 96 ? 12.068 -14.931 -17.036 1.00 91.38 96 ILE A O 1
ATOM 757 N N . ASP A 1 97 ? 12.829 -13.155 -18.198 1.00 93.31 97 ASP A N 1
ATOM 758 C CA . ASP A 1 97 ? 13.236 -13.928 -19.365 1.00 93.31 97 ASP A CA 1
ATOM 759 C C . ASP A 1 97 ? 14.427 -14.829 -18.978 1.00 93.31 97 ASP A C 1
ATOM 761 O O . ASP A 1 97 ? 15.457 -14.327 -18.518 1.00 93.31 97 ASP A O 1
ATOM 765 N N . PRO A 1 98 ? 14.323 -16.160 -19.126 1.00 92.88 98 PRO A N 1
ATOM 766 C CA . PRO A 1 98 ? 15.376 -17.074 -18.698 1.00 92.88 98 PRO A CA 1
ATOM 767 C C . PRO A 1 98 ? 16.622 -17.054 -19.600 1.00 92.88 98 PRO A C 1
ATOM 769 O O . PRO A 1 98 ? 17.667 -17.550 -19.181 1.00 92.88 98 PRO A O 1
ATOM 772 N N . GLN A 1 99 ? 16.533 -16.531 -20.827 1.00 94.81 99 GLN A N 1
ATOM 773 C CA . GLN A 1 99 ? 17.649 -16.435 -21.770 1.00 94.81 99 GLN A CA 1
ATOM 774 C C . GLN A 1 99 ? 18.376 -15.094 -21.665 1.00 94.81 99 GLN A C 1
ATOM 776 O O . GLN A 1 99 ? 19.607 -15.075 -21.673 1.00 94.81 99 GLN A O 1
ATOM 781 N N . THR A 1 100 ? 17.640 -13.983 -21.574 1.00 94.94 100 THR A N 1
ATOM 782 C CA . THR A 1 100 ? 18.234 -12.633 -21.538 1.00 94.94 100 THR A CA 1
ATOM 783 C C . THR A 1 100 ? 18.404 -12.090 -20.120 1.00 94.94 100 THR A C 1
ATOM 785 O O . THR A 1 100 ? 19.273 -11.252 -19.883 1.00 94.94 100 THR A O 1
ATOM 788 N N . GLY A 1 101 ? 17.614 -12.581 -19.158 1.00 91.06 101 GLY A N 1
ATOM 789 C CA . GLY A 1 101 ? 17.537 -12.042 -17.798 1.00 91.06 101 GLY A CA 1
ATOM 790 C C . GLY A 1 101 ? 16.684 -10.775 -17.682 1.00 91.06 101 GLY A C 1
ATOM 791 O O . GLY A 1 101 ? 16.609 -10.194 -16.593 1.00 91.06 101 GLY A O 1
ATOM 792 N N . ASP A 1 102 ? 16.047 -10.344 -18.775 1.00 90.44 102 ASP A N 1
ATOM 793 C CA . ASP A 1 102 ? 15.217 -9.144 -18.791 1.00 90.44 102 ASP A CA 1
ATOM 794 C C . ASP A 1 102 ? 13.995 -9.311 -17.893 1.00 90.44 102 ASP A C 1
ATOM 796 O O . ASP A 1 102 ? 13.370 -10.371 -17.834 1.00 90.44 102 ASP A O 1
ATOM 800 N N . ARG A 1 103 ? 13.646 -8.235 -17.186 1.00 89.38 103 ARG A N 1
ATOM 801 C CA . ARG A 1 103 ? 12.481 -8.194 -16.302 1.00 89.38 103 ARG A CA 1
ATOM 802 C C . ARG A 1 103 ? 11.357 -7.436 -16.980 1.00 89.38 103 ARG A C 1
ATOM 804 O O . ARG A 1 103 ? 11.530 -6.269 -17.327 1.00 89.38 103 ARG A O 1
ATOM 811 N N . SER A 1 104 ? 10.201 -8.069 -17.092 1.00 91.69 104 SER A N 1
ATOM 812 C CA . SER A 1 104 ? 8.961 -7.420 -17.499 1.00 91.69 104 SER A CA 1
ATOM 813 C C . SER A 1 104 ? 7.961 -7.431 -16.349 1.00 91.69 104 SER A C 1
ATOM 815 O O . SER A 1 104 ? 8.013 -8.284 -15.459 1.00 91.69 104 SER A O 1
ATOM 817 N N . ILE A 1 105 ? 7.072 -6.440 -16.353 1.00 93.44 105 ILE A N 1
ATOM 818 C CA . ILE A 1 105 ? 5.957 -6.358 -15.419 1.00 93.44 105 ILE A CA 1
ATOM 819 C C . ILE A 1 105 ? 4.651 -6.232 -16.196 1.00 93.44 105 ILE A C 1
ATOM 821 O O . ILE A 1 105 ? 4.553 -5.403 -17.102 1.00 93.44 105 ILE A O 1
ATOM 825 N N . ASP A 1 106 ? 3.669 -7.055 -15.843 1.00 94.06 106 ASP A N 1
ATOM 826 C CA . ASP A 1 106 ? 2.311 -6.949 -16.366 1.00 94.06 106 ASP A CA 1
ATOM 827 C C . ASP A 1 106 ? 1.459 -6.096 -15.416 1.00 94.06 106 ASP A C 1
ATOM 829 O O . ASP A 1 106 ? 1.114 -6.512 -14.307 1.00 94.06 106 ASP A O 1
ATOM 833 N N . TYR A 1 107 ? 1.156 -4.864 -15.831 1.00 94.81 107 TYR A N 1
ATOM 834 C CA . TYR A 1 107 ? 0.344 -3.954 -15.025 1.00 94.81 107 TYR A CA 1
ATOM 835 C C . TYR A 1 107 ? -1.161 -4.227 -15.127 1.00 94.81 107 TYR A C 1
ATOM 837 O O . TYR A 1 107 ? -1.896 -3.746 -14.259 1.00 94.81 107 TYR A O 1
ATOM 845 N N . ASP A 1 108 ? -1.626 -5.016 -16.102 1.00 95.75 108 ASP A N 1
ATOM 846 C CA . ASP A 1 108 ? -3.043 -5.388 -16.195 1.00 95.75 108 ASP A CA 1
ATOM 847 C C . ASP A 1 108 ? -3.442 -6.267 -14.998 1.00 95.75 108 ASP A C 1
ATOM 849 O O . ASP A 1 108 ? -4.532 -6.122 -14.437 1.00 95.75 108 ASP A O 1
ATOM 853 N N . ASP A 1 109 ? -2.512 -7.100 -14.522 1.00 95.31 109 ASP A N 1
ATOM 854 C CA . ASP A 1 109 ? -2.688 -7.958 -13.350 1.00 95.31 109 ASP A CA 1
ATOM 855 C C . ASP A 1 109 ? -2.260 -7.291 -12.021 1.00 95.31 109 ASP A C 1
ATOM 857 O O . ASP A 1 109 ? -2.386 -7.907 -10.962 1.00 95.31 109 ASP A O 1
ATOM 861 N N . PHE A 1 110 ? -1.827 -6.020 -12.008 1.00 95.56 110 PHE A N 1
ATOM 862 C CA . PHE A 1 110 ? -1.300 -5.353 -10.798 1.00 95.56 110 PHE A CA 1
ATOM 863 C C . 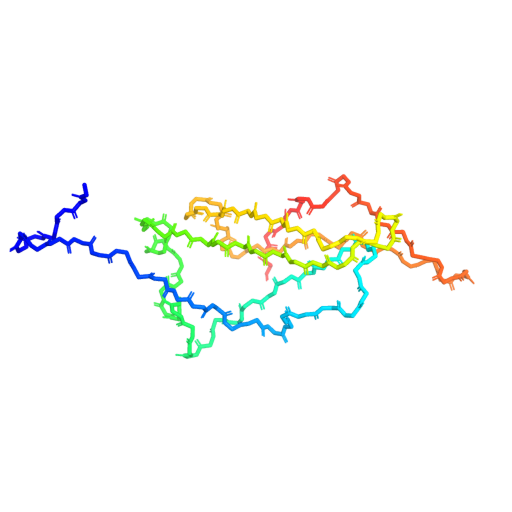PHE A 1 110 ? -2.276 -5.346 -9.613 1.00 95.56 110 PHE A C 1
ATOM 865 O O . PHE A 1 110 ? -1.880 -5.516 -8.460 1.00 95.56 110 PHE A O 1
ATOM 872 N N . HIS A 1 111 ? -3.567 -5.172 -9.893 1.00 96.06 111 HIS A N 1
ATOM 873 C CA . HIS A 1 111 ? -4.621 -5.186 -8.873 1.00 96.06 111 HIS A CA 1
ATOM 874 C C . HIS A 1 111 ? -5.259 -6.569 -8.700 1.00 96.06 111 HIS A C 1
ATOM 876 O O . HIS A 1 111 ? -6.185 -6.733 -7.903 1.00 96.06 111 HIS A O 1
ATOM 882 N N . ARG A 1 112 ? -4.814 -7.569 -9.467 1.00 96.75 112 ARG A N 1
ATOM 883 C CA . ARG A 1 112 ? -5.436 -8.884 -9.481 1.00 96.75 112 ARG A CA 1
ATOM 884 C C . ARG A 1 112 ? -5.055 -9.669 -8.237 1.00 96.75 112 ARG A C 1
ATOM 886 O O . ARG A 1 112 ? -3.886 -9.818 -7.881 1.00 96.75 112 ARG A O 1
ATOM 893 N N . ILE A 1 113 ? -6.080 -10.231 -7.613 1.00 96.75 113 ILE A N 1
ATOM 894 C CA . ILE A 1 113 ? -5.977 -11.022 -6.393 1.00 96.75 113 ILE A CA 1
ATOM 895 C C . ILE A 1 113 ? -6.632 -12.387 -6.578 1.00 96.75 113 ILE A C 1
ATOM 897 O O . ILE A 1 113 ? -7.590 -12.545 -7.335 1.00 96.75 113 ILE A O 1
ATOM 901 N N . LEU A 1 114 ? -6.122 -13.376 -5.853 1.00 96.81 114 LEU A N 1
ATOM 902 C CA . LEU A 1 114 ? -6.634 -14.742 -5.813 1.00 96.81 114 LEU A CA 1
ATOM 903 C C . LEU A 1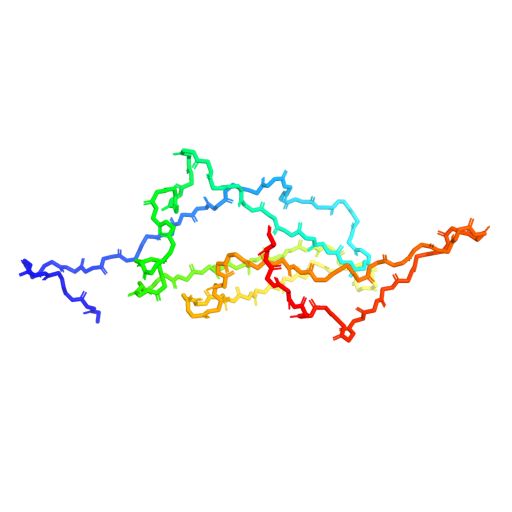 114 ? -6.892 -15.162 -4.357 1.00 96.81 114 LEU A C 1
ATOM 905 O O . LEU A 1 114 ? -6.213 -14.657 -3.462 1.00 96.81 114 LEU A O 1
ATOM 909 N N . PRO A 1 115 ? -7.840 -16.083 -4.096 1.00 95.56 115 PRO A N 1
ATOM 910 C CA . PRO A 1 115 ? -7.919 -16.772 -2.808 1.00 95.56 115 PRO A CA 1
ATOM 911 C C . PRO A 1 115 ? -6.580 -17.417 -2.417 1.00 95.56 115 PRO A C 1
ATOM 913 O O . PRO A 1 115 ? -5.890 -17.977 -3.275 1.00 95.56 115 PRO A O 1
ATOM 916 N N . LEU A 1 116 ? -6.234 -17.353 -1.131 1.00 88.25 116 LEU A N 1
ATOM 917 C CA . LEU A 1 116 ? -5.287 -18.278 -0.510 1.00 88.25 116 LEU A CA 1
ATOM 918 C C . LEU A 1 116 ? -5.941 -19.672 -0.490 1.00 88.25 116 LEU A C 1
ATOM 920 O O . LEU A 1 116 ? -7.130 -19.793 -0.193 1.00 88.25 116 LEU A O 1
ATOM 924 N N . ALA A 1 117 ? -5.193 -20.680 -0.944 1.00 72.19 117 ALA A N 1
ATOM 925 C CA . ALA A 1 117 ? -5.638 -22.070 -1.064 1.00 72.19 117 ALA A CA 1
ATOM 926 C C . ALA A 1 117 ? -5.305 -22.869 0.197 1.00 72.19 117 ALA A C 1
ATOM 928 O O . ALA A 1 117 ? -4.268 -22.542 0.821 1.00 72.19 117 ALA A O 1
#

Radius of gyration: 18.44 Å; chains: 1; bounding box: 40×38×50 Å

Foldseek 3Di:
DDADPVRHDDDDDDDDADWPDPDDPDDDADDDTDGDLDPVDPCNVVPDDNQLPDQDKDKDKDWDQDPVVRDIDIDIDIDGSPNDDPQKDQDDQWDADPPPRDIDGDPVSVVPIDGND

Sequence (117 aa):
MPENPDGTLRIRRVRALKLMRSDSPVFALSWMVMHPLDADSPFYGSEGEALLNSDMQIVVSMTGLDTTVSQTIHARHIYLAPDILPERRFVDVVTIDPQTGDRSIDYDDFHRILPLA

pLDDT: mean 89.82, std 8.85, range [55.78, 97.81]